Protein AF-A0A914PYW9-F1 (afdb_monomer_lite)

Foldseek 3Di:
DDQDDFDDDDDDDPPDDAQVPDDPVNLVVVLVVCVVCVVVDQFEEAEHHDPCQVVSLVSSQVSNPPFFAEYEYEYWPDPPVDPPTQGVVRVVVSSSCRRPPRDRGSYYTGDPDD

pLDDT: mean 94.05, std 9.01, range [46.88, 98.69]

Sequence (114 aa):
MKILRIVYWLNEYDPLLDSSDIKFDDWIKIAKDIEKHYEDFDGFVVLHGTDTLAYTASALSFLIENLSKPVVCSGAQIAIVEEDSDGHDNLIGALLVAGNCNVPEVTVYFDENY

InterPro domains:
  IPR006034 Asparaginase/glutaminase-like [PIRSF001220] (14-109)
  IPR006034 Asparaginase/glutaminase-like [PS51732] (1-114)
  IPR006034 Asparaginase/glutaminase-like [PTHR11707] (5-112)
  IPR027474 L-asparaginase, N-terminal [PF00710] (11-112)
  IPR027475 Asparaginase/glutaminase, active site 2 [PS00917] (43-53)
  IPR036152 Asparaginase/glutaminase-like superfamily [SSF53774] (4-112)
  IPR037152 L-asparaginase, N-terminal domain superfamily [G3DSA:3.40.50.1170] (2-114)

Organism: NCBI:txid227884

Secondary structure (DSSP, 8-state):
--PPPP-------SS---GGG--HHHHHHHHHHHHHTTTT-S-EEEE--STTHHHHHHHHHHHSTT--S-EEEE--SS-TTSTT-THHHHHHHHHHHHHH----SEEE------

Radius of gyration: 13.77 Å; chains: 1; bounding box: 33×34×32 Å

Structure (mmCIF, N/CA/C/O backbone):
data_AF-A0A914PYW9-F1
#
_entry.id   AF-A0A914PYW9-F1
#
loop_
_atom_site.group_PDB
_atom_site.id
_atom_site.type_symbol
_atom_site.label_atom_id
_atom_site.label_alt_id
_atom_site.label_comp_id
_atom_site.label_asym_id
_atom_site.label_entity_id
_atom_site.label_seq_id
_atom_site.pdbx_PDB_ins_code
_atom_site.Cartn_x
_atom_site.Cartn_y
_atom_site.Cartn_z
_atom_site.occupancy
_atom_site.B_iso_or_equiv
_atom_site.auth_seq_id
_atom_site.auth_comp_id
_atom_site.auth_asym_id
_atom_site.auth_atom_id
_atom_site.pdbx_PDB_model_num
ATOM 1 N N . MET A 1 1 ? 0.024 -19.281 16.634 1.00 55.09 1 MET A N 1
ATOM 2 C CA . MET A 1 1 ? -0.609 -18.162 15.907 1.00 55.09 1 MET A CA 1
ATOM 3 C C . MET A 1 1 ? -1.527 -18.770 14.860 1.00 55.09 1 MET A C 1
ATOM 5 O O . MET A 1 1 ? -1.067 -19.628 14.119 1.00 55.09 1 MET A O 1
ATOM 9 N N . LYS A 1 2 ? -2.829 -18.478 14.888 1.00 56.19 2 LYS A N 1
ATOM 10 C CA . LYS A 1 2 ? -3.784 -19.054 13.932 1.00 56.19 2 LYS A CA 1
ATOM 11 C C . LYS A 1 2 ? -3.808 -18.124 12.721 1.00 56.19 2 LYS A C 1
ATOM 13 O O . LYS A 1 2 ? -4.229 -16.988 12.880 1.00 56.19 2 LYS A O 1
ATOM 18 N N . ILE A 1 3 ? -3.303 -18.577 11.575 1.00 63.91 3 ILE A N 1
ATOM 19 C CA . ILE A 1 3 ? -3.388 -17.806 10.328 1.00 63.91 3 ILE A CA 1
ATOM 20 C C . ILE A 1 3 ? -4.871 -17.713 9.968 1.00 63.91 3 ILE A C 1
ATOM 22 O O . ILE A 1 3 ? -5.550 -18.742 9.863 1.00 63.91 3 ILE A O 1
ATOM 26 N N . LEU A 1 4 ? -5.388 -16.491 9.874 1.00 78.62 4 LEU A N 1
ATOM 27 C CA . LEU A 1 4 ? -6.759 -16.252 9.454 1.00 78.62 4 LEU A CA 1
ATOM 28 C C . LEU A 1 4 ? -6.839 -16.398 7.934 1.00 78.62 4 LEU A C 1
ATOM 30 O O . LEU A 1 4 ? -5.884 -16.136 7.203 1.00 78.62 4 LEU A O 1
ATOM 34 N N . ARG A 1 5 ? -7.987 -16.872 7.449 1.00 91.19 5 ARG A N 1
ATOM 35 C CA . ARG A 1 5 ? -8.242 -16.928 6.011 1.00 91.19 5 ARG A CA 1
ATOM 36 C C . ARG A 1 5 ? -8.377 -15.495 5.503 1.00 91.19 5 ARG A C 1
ATOM 38 O O . ARG A 1 5 ? -9.327 -14.822 5.884 1.00 91.19 5 ARG A O 1
ATOM 45 N N . ILE A 1 6 ? -7.473 -15.078 4.624 1.00 94.69 6 ILE A N 1
ATOM 46 C CA . ILE A 1 6 ? -7.544 -13.774 3.962 1.00 94.69 6 ILE A CA 1
ATOM 47 C C . ILE A 1 6 ? -8.449 -13.882 2.735 1.00 94.69 6 ILE A C 1
ATOM 49 O O . ILE A 1 6 ? -8.328 -14.809 1.930 1.00 94.69 6 ILE A O 1
ATOM 53 N N . VAL A 1 7 ? -9.367 -12.931 2.611 1.00 96.25 7 VAL A N 1
ATOM 54 C CA . VAL A 1 7 ? -10.154 -12.667 1.406 1.00 96.25 7 VAL A CA 1
ATOM 55 C C . VAL A 1 7 ? -9.905 -11.209 1.057 1.00 96.25 7 VAL A C 1
ATOM 57 O O . VAL A 1 7 ? -9.932 -10.362 1.944 1.00 96.25 7 VAL A O 1
ATOM 60 N N . TYR A 1 8 ? -9.626 -10.926 -0.210 1.00 97.06 8 TYR A N 1
ATOM 61 C CA . TYR A 1 8 ? -9.327 -9.578 -0.675 1.00 97.06 8 TYR A CA 1
ATOM 62 C C . TYR A 1 8 ? -10.237 -9.203 -1.842 1.00 97.06 8 TYR A C 1
ATOM 64 O O . TYR A 1 8 ? -10.758 -10.068 -2.551 1.00 97.06 8 TYR A O 1
ATOM 72 N N . TRP A 1 9 ? -10.397 -7.899 -2.040 1.00 98.12 9 TRP A N 1
ATOM 73 C CA . TRP A 1 9 ? -11.045 -7.309 -3.204 1.00 98.12 9 TRP A CA 1
ATOM 74 C C . TRP A 1 9 ? -10.041 -6.400 -3.908 1.00 98.12 9 TRP A C 1
ATOM 76 O O . TRP A 1 9 ? -9.275 -5.702 -3.248 1.00 98.12 9 TRP A O 1
ATOM 86 N N . LEU A 1 10 ? -10.037 -6.424 -5.241 1.00 97.12 10 LEU A N 1
ATOM 87 C CA . LEU A 1 10 ? -9.153 -5.594 -6.053 1.00 97.12 10 LEU A CA 1
ATOM 88 C C . LEU A 1 10 ? -9.902 -4.340 -6.515 1.00 97.12 10 LEU A C 1
ATOM 90 O O . LEU A 1 10 ? -10.912 -4.445 -7.209 1.00 97.12 10 LEU A O 1
ATOM 94 N N . ASN A 1 11 ? -9.390 -3.169 -6.137 1.00 97.50 11 ASN A N 1
ATOM 95 C CA . ASN A 1 11 ? -9.808 -1.880 -6.678 1.00 97.50 11 ASN A CA 1
ATOM 96 C C . ASN A 1 11 ? -8.712 -1.375 -7.621 1.00 97.50 11 ASN A C 1
ATOM 98 O O . ASN A 1 11 ? -7.671 -0.911 -7.162 1.00 97.50 11 ASN A O 1
ATOM 102 N N . GLU A 1 12 ? -8.929 -1.508 -8.927 1.00 97.69 12 GLU A N 1
ATOM 103 C CA . GLU A 1 12 ? -7.968 -1.093 -9.950 1.00 97.69 12 GLU A CA 1
ATOM 104 C C . GLU A 1 12 ? -8.256 0.338 -10.419 1.00 97.69 12 GLU A C 1
ATOM 106 O O . GLU A 1 12 ? -9.405 0.708 -10.670 1.00 97.69 12 GLU A O 1
ATOM 111 N N . TYR A 1 13 ? -7.211 1.161 -10.520 1.00 96.75 13 TYR A N 1
ATOM 112 C CA . TYR A 1 13 ? -7.324 2.524 -11.031 1.00 96.75 13 TYR A CA 1
ATOM 113 C C . TYR A 1 13 ? -7.253 2.560 -12.554 1.00 96.75 13 TYR A C 1
ATOM 115 O O . TYR A 1 13 ? -6.440 1.876 -13.162 1.00 96.75 13 TYR A O 1
ATOM 123 N N . ASP A 1 14 ? -8.064 3.433 -13.147 1.00 94.81 14 ASP A N 1
ATOM 124 C CA . ASP A 1 14 ? -8.014 3.757 -14.568 1.00 94.81 14 ASP A CA 1
ATOM 125 C C . ASP A 1 14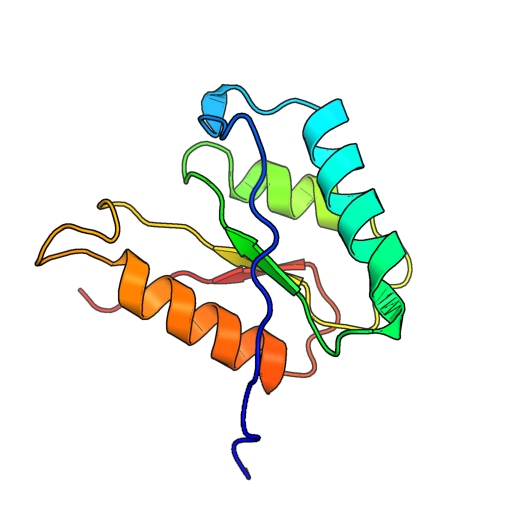 ? -7.827 5.281 -14.742 1.00 94.81 14 ASP A C 1
ATOM 127 O O . ASP A 1 14 ? -8.659 6.053 -14.242 1.00 94.81 14 ASP A O 1
ATOM 131 N N . PRO A 1 15 ? -6.736 5.744 -15.383 1.00 95.31 15 PRO A N 1
ATOM 132 C CA . PRO A 1 15 ? -5.600 4.944 -15.849 1.00 95.31 15 PRO A CA 1
ATOM 133 C C . PRO A 1 15 ? -4.696 4.473 -14.696 1.00 95.31 15 PRO A C 1
ATOM 135 O O . PRO A 1 15 ? -4.652 5.093 -13.628 1.00 95.31 15 PRO A O 1
ATOM 138 N N . LEU A 1 16 ? -3.924 3.411 -14.945 1.00 96.31 16 LEU A N 1
ATOM 139 C CA . LEU A 1 16 ? -2.747 3.081 -14.138 1.00 96.31 16 LEU A CA 1
ATOM 140 C C . LEU A 1 16 ? -1.641 4.118 -14.381 1.00 96.31 16 LEU A C 1
ATOM 142 O O . LEU A 1 16 ? -1.523 4.666 -15.479 1.00 96.31 16 LEU A O 1
ATOM 146 N N . LEU A 1 17 ? -0.834 4.377 -13.353 1.00 96.06 17 LEU A N 1
ATOM 147 C CA . LEU A 1 17 ? 0.221 5.388 -13.378 1.00 96.06 17 LEU A CA 1
ATOM 148 C C . LEU A 1 17 ? 1.591 4.755 -13.163 1.00 96.06 17 LEU A C 1
ATOM 150 O O . LEU A 1 17 ? 1.748 3.858 -12.334 1.00 96.06 17 LEU A O 1
ATOM 154 N N . ASP A 1 18 ? 2.586 5.284 -13.870 1.00 96.25 18 ASP A N 1
ATOM 155 C CA . ASP A 1 18 ? 3.977 5.102 -13.484 1.00 96.25 18 ASP A CA 1
ATOM 156 C C . ASP A 1 18 ? 4.230 5.862 -12.175 1.00 96.25 18 ASP A C 1
ATOM 158 O O . ASP A 1 18 ? 3.753 6.985 -11.991 1.00 96.25 18 ASP A O 1
ATOM 162 N N . SER A 1 19 ? 4.974 5.263 -11.245 1.00 94.88 19 SER A N 1
ATOM 163 C CA . SER A 1 19 ? 5.208 5.896 -9.946 1.00 94.88 19 SER A CA 1
ATOM 164 C C . SER A 1 19 ? 5.953 7.230 -10.045 1.00 94.88 19 SER A C 1
ATOM 166 O O . SER A 1 19 ? 5.750 8.105 -9.204 1.00 94.88 19 SER A O 1
ATOM 168 N N . SER A 1 20 ? 6.770 7.431 -11.079 1.00 95.00 20 SER A N 1
ATOM 169 C CA . SER A 1 20 ? 7.457 8.702 -11.324 1.00 95.00 20 SER A CA 1
ATOM 170 C C . SER A 1 20 ? 6.502 9.852 -11.680 1.00 95.00 20 SER A C 1
ATOM 172 O O . SER A 1 20 ? 6.850 11.015 -11.466 1.00 95.00 20 SER A O 1
ATOM 174 N N . ASP A 1 21 ? 5.283 9.542 -12.134 1.00 96.75 21 ASP A N 1
ATOM 175 C CA . ASP A 1 21 ? 4.254 10.517 -12.512 1.00 96.75 21 ASP A CA 1
ATOM 176 C C . ASP A 1 21 ? 3.255 10.838 -11.389 1.00 96.75 21 ASP A C 1
ATOM 178 O O . ASP A 1 21 ? 2.394 11.707 -11.565 1.00 96.75 21 ASP A O 1
ATOM 182 N N . ILE A 1 22 ? 3.365 10.171 -10.235 1.00 96.69 22 ILE A N 1
ATOM 183 C CA . ILE A 1 22 ? 2.458 10.352 -9.096 1.00 96.69 22 ILE A CA 1
ATOM 184 C C . ILE A 1 22 ? 2.623 11.734 -8.464 1.00 96.69 22 ILE A C 1
ATOM 186 O O . ILE A 1 22 ? 3.729 12.223 -8.218 1.00 96.69 22 ILE A O 1
ATOM 190 N N . LYS A 1 23 ? 1.486 12.365 -8.163 1.00 96.12 23 LYS A N 1
ATOM 191 C CA . LYS A 1 23 ? 1.394 13.710 -7.593 1.00 96.12 23 LYS A CA 1
ATOM 192 C C . LYS A 1 23 ? 0.583 13.703 -6.305 1.00 96.12 23 LYS A C 1
ATOM 194 O O . LYS A 1 23 ? -0.032 12.720 -5.906 1.00 96.12 23 LYS A O 1
ATOM 199 N N . PHE A 1 24 ? 0.541 14.869 -5.671 1.00 96.94 24 PHE A N 1
ATOM 200 C CA . PHE A 1 24 ? -0.204 15.087 -4.436 1.00 96.94 24 PHE A CA 1
ATOM 201 C C . PHE A 1 24 ? -1.688 14.682 -4.530 1.00 96.94 24 PHE A C 1
ATOM 203 O O . PHE A 1 24 ? -2.214 14.065 -3.606 1.00 96.94 24 PHE A O 1
ATOM 210 N N . ASP A 1 25 ? -2.349 14.976 -5.654 1.00 97.81 25 ASP A N 1
ATOM 211 C CA . ASP A 1 25 ? -3.760 14.619 -5.858 1.00 97.81 25 ASP A CA 1
ATOM 212 C C . ASP A 1 25 ? -3.980 13.097 -5.921 1.00 97.81 25 ASP A C 1
ATOM 214 O O . ASP A 1 25 ? -5.022 12.607 -5.479 1.00 97.81 25 ASP A O 1
ATOM 218 N N . ASP A 1 26 ? -2.990 12.338 -6.396 1.00 98.00 26 ASP A N 1
ATOM 219 C CA . ASP A 1 26 ? -3.046 10.875 -6.436 1.00 98.00 26 ASP A CA 1
ATOM 220 C C . ASP A 1 26 ? -2.925 10.283 -5.026 1.00 98.00 26 ASP A C 1
ATOM 222 O O . ASP A 1 26 ? -3.662 9.363 -4.673 1.00 98.00 26 ASP A O 1
ATOM 226 N N . TRP A 1 27 ? -2.079 10.861 -4.165 1.00 98.31 27 TRP A N 1
ATOM 227 C CA . TRP A 1 27 ? -2.022 10.476 -2.749 1.00 98.31 27 TRP A CA 1
ATOM 228 C C . TRP A 1 27 ? -3.341 10.754 -2.028 1.00 98.31 27 TRP A C 1
ATOM 230 O O . TRP A 1 27 ? -3.813 9.914 -1.261 1.00 98.31 27 TRP A O 1
ATOM 240 N N . ILE A 1 28 ? -3.975 11.901 -2.304 1.00 98.25 28 ILE A N 1
ATOM 241 C CA . ILE A 1 28 ? -5.305 12.214 -1.765 1.00 98.25 28 ILE A CA 1
ATOM 242 C C . ILE A 1 28 ? -6.333 11.189 -2.243 1.00 98.25 28 ILE A C 1
ATOM 244 O O . ILE A 1 28 ? -7.182 10.770 -1.456 1.00 98.25 28 ILE A O 1
ATOM 248 N N . LYS A 1 29 ? -6.283 10.791 -3.519 1.00 98.25 29 LYS A N 1
ATOM 249 C CA . LYS A 1 29 ? -7.184 9.776 -4.073 1.00 98.25 29 LYS A CA 1
ATOM 250 C C . LYS A 1 29 ? -7.044 8.451 -3.319 1.00 98.25 29 LYS A C 1
ATOM 252 O O . LYS A 1 29 ? -8.057 7.929 -2.861 1.00 98.25 29 LYS A O 1
ATOM 257 N N . ILE A 1 30 ? -5.814 7.973 -3.115 1.00 98.38 30 ILE A N 1
ATOM 258 C CA . ILE A 1 30 ? -5.539 6.742 -2.354 1.00 98.38 30 ILE A CA 1
ATOM 259 C C . ILE A 1 30 ? -6.078 6.856 -0.923 1.00 98.38 30 ILE A C 1
ATOM 261 O O . ILE A 1 30 ? -6.818 5.983 -0.473 1.00 98.38 30 ILE A O 1
ATOM 265 N N . ALA A 1 31 ? -5.765 7.949 -0.219 1.00 98.38 31 ALA A N 1
ATOM 266 C CA . ALA A 1 31 ? -6.217 8.161 1.155 1.00 98.38 31 ALA A CA 1
ATOM 267 C C . ALA A 1 31 ? -7.753 8.183 1.269 1.00 98.38 31 ALA A C 1
ATOM 269 O O . ALA A 1 31 ? -8.313 7.541 2.154 1.00 98.38 31 ALA A O 1
ATOM 270 N N . LYS A 1 32 ? -8.444 8.860 0.342 1.00 98.19 32 LYS A N 1
ATOM 271 C CA . LYS A 1 32 ? -9.914 8.910 0.302 1.00 98.19 32 LYS A CA 1
ATOM 272 C C . LYS A 1 32 ? -10.549 7.564 -0.019 1.00 98.19 32 LYS A C 1
ATOM 274 O O . LYS A 1 32 ? -11.611 7.260 0.515 1.00 98.19 32 LYS A O 1
ATOM 279 N N . ASP A 1 33 ? -9.939 6.766 -0.889 1.00 98.12 33 ASP A N 1
ATOM 280 C CA . ASP A 1 33 ? -10.448 5.427 -1.187 1.00 98.12 33 ASP A CA 1
ATOM 281 C C . ASP A 1 33 ? -10.299 4.490 0.014 1.00 98.12 33 ASP A C 1
ATOM 283 O O . ASP A 1 33 ? -11.211 3.706 0.281 1.00 98.12 33 ASP A O 1
ATOM 287 N N . ILE A 1 34 ? -9.201 4.602 0.768 1.00 98.19 34 ILE A N 1
ATOM 288 C CA . ILE A 1 34 ? -9.022 3.886 2.038 1.00 98.19 34 ILE A CA 1
ATOM 289 C C . ILE A 1 34 ? -10.066 4.351 3.060 1.00 98.19 34 ILE A C 1
ATOM 291 O O . ILE A 1 34 ? -10.762 3.516 3.629 1.00 98.19 34 ILE A O 1
ATOM 295 N N . GLU A 1 35 ? -10.232 5.663 3.252 1.00 97.56 35 GLU A N 1
ATOM 296 C CA . GLU A 1 35 ? -11.230 6.243 4.167 1.00 97.56 35 GLU A CA 1
ATOM 297 C C . GLU A 1 35 ? -12.651 5.769 3.828 1.00 97.56 35 GLU A C 1
ATOM 299 O O . GLU A 1 35 ? -13.403 5.332 4.700 1.00 97.56 35 GLU A O 1
ATOM 304 N N . LYS A 1 36 ? -13.013 5.798 2.543 1.00 97.94 36 LYS A N 1
ATOM 305 C CA . LYS A 1 36 ? -14.338 5.401 2.059 1.00 97.94 36 LYS A CA 1
ATOM 306 C C . LYS A 1 36 ? -14.688 3.955 2.404 1.00 97.94 36 LYS A C 1
ATOM 308 O O . LYS A 1 36 ? -15.852 3.677 2.675 1.00 97.94 36 LYS A O 1
ATOM 313 N N . HIS A 1 37 ? -13.711 3.054 2.359 1.00 97.62 37 HIS A N 1
ATOM 314 C CA . HIS A 1 37 ? -13.906 1.627 2.626 1.00 97.62 37 HIS A CA 1
ATOM 315 C C . HIS A 1 37 ? -13.385 1.222 4.008 1.00 97.62 37 HIS A C 1
ATOM 317 O O . HIS A 1 37 ? -13.252 0.034 4.296 1.00 97.62 37 HIS A O 1
ATOM 323 N N . TYR A 1 38 ? -13.079 2.196 4.870 1.00 96.88 38 TYR A N 1
ATOM 324 C CA . TYR A 1 38 ? -12.362 1.937 6.108 1.00 96.88 38 TYR A CA 1
ATOM 325 C C . TYR A 1 38 ? -13.106 0.960 7.011 1.00 96.88 38 TYR A C 1
ATOM 327 O O . TYR A 1 38 ? -12.475 0.096 7.598 1.00 96.88 38 TYR A O 1
ATOM 335 N N . GLU A 1 39 ? -14.436 1.030 7.078 1.00 97.38 39 GLU A N 1
ATOM 336 C CA . GLU A 1 39 ? -15.263 0.132 7.898 1.00 97.38 39 GLU A CA 1
ATOM 337 C C . GLU A 1 39 ? -15.494 -1.253 7.272 1.00 97.38 39 GLU A C 1
ATOM 339 O O . GLU A 1 39 ? -15.762 -2.209 7.998 1.00 97.38 39 GLU A O 1
ATOM 344 N N . ASP A 1 40 ? -15.350 -1.383 5.952 1.00 97.56 40 ASP A N 1
ATOM 345 C CA . ASP A 1 40 ? -15.665 -2.616 5.218 1.00 97.56 40 ASP A CA 1
ATOM 346 C C . ASP A 1 40 ? -14.507 -3.632 5.216 1.00 97.56 40 ASP A C 1
ATOM 348 O O . ASP A 1 40 ? -14.721 -4.814 4.939 1.00 97.56 40 ASP A O 1
ATOM 352 N N . PHE A 1 41 ? -13.282 -3.187 5.521 1.00 97.06 41 PHE A N 1
ATOM 353 C CA . PHE A 1 41 ? -12.061 -3.997 5.444 1.00 97.06 41 PHE A CA 1
ATOM 354 C C . PHE A 1 41 ? -11.258 -3.964 6.744 1.00 97.06 41 PHE A C 1
ATOM 356 O O . PHE A 1 41 ? -11.271 -2.977 7.476 1.00 97.06 41 PHE A O 1
ATOM 363 N N . ASP A 1 42 ? -10.516 -5.036 7.019 1.00 96.31 42 ASP A N 1
ATOM 364 C CA . ASP A 1 42 ? -9.649 -5.147 8.202 1.00 96.31 42 ASP A CA 1
ATOM 365 C C . ASP A 1 42 ? -8.247 -4.546 7.990 1.00 96.31 42 ASP A C 1
ATOM 367 O O . ASP A 1 42 ? -7.537 -4.282 8.958 1.00 96.31 42 ASP A O 1
ATOM 371 N N . GLY A 1 43 ? -7.853 -4.303 6.738 1.00 97.06 43 GLY A N 1
ATOM 372 C CA . GLY A 1 43 ? -6.547 -3.782 6.348 1.00 97.06 43 GLY A CA 1
ATOM 373 C C . GLY A 1 43 ? -6.475 -3.514 4.845 1.00 97.06 43 GLY A C 1
ATOM 374 O O . GLY A 1 43 ? -7.345 -3.947 4.086 1.00 97.06 43 GLY A O 1
ATOM 375 N N . PHE A 1 44 ? -5.436 -2.804 4.415 1.00 98.50 44 PHE A N 1
ATOM 376 C CA . PHE A 1 44 ? -5.283 -2.321 3.044 1.00 98.50 44 PHE A CA 1
ATOM 377 C C . PHE A 1 44 ? -3.911 -2.682 2.483 1.00 98.50 44 PHE A C 1
ATOM 379 O O . PHE A 1 44 ? -2.905 -2.607 3.186 1.00 98.50 44 PHE A O 1
A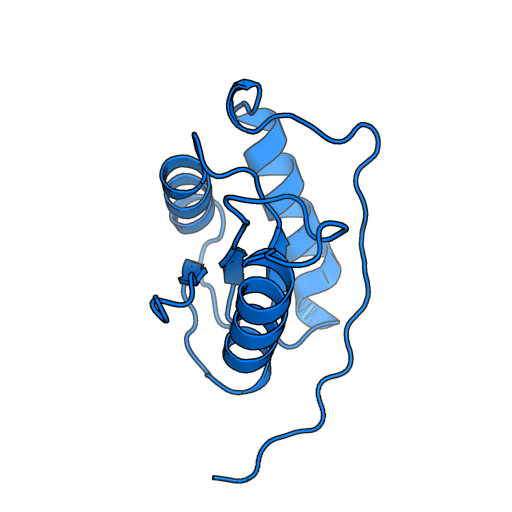TOM 386 N N . VAL A 1 45 ? -3.872 -3.024 1.195 1.00 98.62 45 VAL A N 1
ATOM 387 C CA . VAL A 1 45 ? -2.634 -3.157 0.422 1.00 98.62 45 VAL A CA 1
ATOM 388 C C . VAL A 1 45 ? -2.679 -2.161 -0.731 1.00 98.62 45 VAL A C 1
ATOM 390 O O . VAL A 1 45 ? -3.658 -2.124 -1.474 1.00 98.62 45 VAL A O 1
ATOM 393 N N . VAL A 1 46 ? -1.626 -1.359 -0.877 1.00 98.50 46 VAL A N 1
ATOM 394 C CA . VAL A 1 46 ? -1.464 -0.390 -1.968 1.00 98.50 46 VAL A CA 1
ATOM 395 C C . VAL A 1 46 ? -0.346 -0.881 -2.881 1.00 98.50 46 VAL A C 1
ATOM 397 O O . VAL A 1 46 ? 0.827 -0.843 -2.508 1.00 98.50 46 VAL A O 1
ATOM 400 N N . LEU A 1 47 ? -0.713 -1.354 -4.073 1.00 98.06 47 LEU A N 1
ATOM 401 C CA . LEU A 1 47 ? 0.252 -1.713 -5.112 1.00 98.06 47 LEU A CA 1
ATOM 402 C C . LEU A 1 47 ? 0.724 -0.462 -5.840 1.00 98.06 47 LEU A C 1
ATOM 404 O O . LEU A 1 47 ? -0.083 0.374 -6.247 1.00 98.06 47 LEU A O 1
ATOM 408 N N . HIS A 1 48 ? 2.037 -0.325 -5.977 1.00 98.12 48 HIS A N 1
ATOM 409 C CA . HIS A 1 48 ? 2.656 0.911 -6.421 1.00 98.12 48 HIS A CA 1
ATOM 410 C C . HIS A 1 48 ? 4.030 0.641 -7.054 1.00 98.12 48 HIS A C 1
ATOM 412 O O . HIS A 1 48 ? 4.743 -0.276 -6.646 1.00 98.12 48 HIS A O 1
ATOM 418 N N . GLY A 1 49 ? 4.421 1.448 -8.046 1.00 96.12 49 GLY A N 1
ATOM 419 C CA . GLY A 1 49 ? 5.758 1.372 -8.650 1.00 96.12 49 GLY A CA 1
ATOM 420 C C . GLY A 1 49 ? 6.871 1.770 -7.671 1.00 96.12 49 GLY A C 1
ATOM 421 O O . GLY A 1 49 ? 6.639 2.477 -6.691 1.00 96.12 49 GLY A O 1
ATOM 422 N N . THR A 1 50 ? 8.095 1.309 -7.896 1.00 95.56 50 THR A N 1
ATOM 423 C CA . THR A 1 50 ? 9.165 1.393 -6.889 1.00 95.56 50 THR A CA 1
ATOM 424 C C . THR A 1 50 ? 9.808 2.772 -6.763 1.00 95.56 50 THR A C 1
ATOM 426 O O . THR A 1 50 ? 10.260 3.118 -5.672 1.00 95.56 50 THR A O 1
ATOM 429 N N . ASP A 1 51 ? 9.812 3.582 -7.825 1.00 95.69 51 ASP A N 1
ATOM 430 C CA . ASP A 1 51 ? 10.603 4.823 -7.895 1.00 95.69 51 ASP A CA 1
ATOM 431 C C . ASP A 1 51 ? 10.209 5.843 -6.825 1.00 95.69 51 ASP A C 1
ATOM 433 O O . ASP A 1 51 ? 11.063 6.519 -6.247 1.00 95.69 51 ASP A O 1
ATOM 437 N N . THR A 1 52 ? 8.910 5.944 -6.533 1.00 97.00 52 THR A N 1
ATOM 438 C CA . THR A 1 52 ? 8.377 6.888 -5.539 1.00 97.00 52 THR A CA 1
ATOM 439 C C . THR A 1 52 ? 7.615 6.209 -4.403 1.00 97.00 52 THR A C 1
ATOM 441 O O . THR A 1 52 ? 6.986 6.886 -3.591 1.00 97.00 52 THR A O 1
ATOM 444 N N . LEU A 1 53 ? 7.719 4.882 -4.272 1.00 97.50 53 LEU A N 1
ATOM 445 C CA . LEU A 1 53 ? 7.011 4.099 -3.254 1.00 97.50 53 LEU A CA 1
ATOM 446 C C . LEU A 1 53 ? 7.193 4.656 -1.835 1.00 97.50 53 LEU A C 1
ATOM 448 O O . LEU A 1 53 ? 6.218 4.863 -1.115 1.00 97.50 53 LEU A O 1
ATOM 452 N N . ALA A 1 54 ? 8.441 4.924 -1.438 1.00 97.00 54 ALA A N 1
ATOM 453 C CA . ALA A 1 54 ? 8.756 5.436 -0.106 1.00 97.00 54 ALA A CA 1
ATOM 454 C C . ALA A 1 54 ? 8.166 6.836 0.137 1.00 97.00 54 ALA A C 1
ATOM 456 O O . ALA A 1 54 ? 7.720 7.139 1.247 1.00 97.00 54 ALA A O 1
ATOM 457 N N . TYR A 1 55 ? 8.121 7.677 -0.901 1.00 97.50 55 TYR A N 1
ATOM 458 C CA . TYR A 1 55 ? 7.496 8.996 -0.833 1.00 97.50 55 TYR A CA 1
ATOM 459 C C . TYR A 1 55 ? 5.982 8.878 -0.669 1.00 97.50 55 TYR A C 1
ATOM 461 O O . TYR A 1 55 ? 5.425 9.538 0.204 1.00 97.50 55 TYR A O 1
ATOM 469 N N . THR A 1 56 ? 5.330 7.997 -1.430 1.00 98.31 56 THR A N 1
ATOM 470 C CA . THR A 1 56 ? 3.889 7.744 -1.300 1.00 98.31 56 THR A CA 1
ATOM 471 C C . THR A 1 56 ? 3.539 7.166 0.068 1.00 98.31 56 THR A C 1
ATOM 473 O O . THR A 1 56 ? 2.638 7.681 0.723 1.00 98.31 56 THR A O 1
ATOM 476 N N . ALA A 1 57 ? 4.275 6.164 0.558 1.00 98.44 57 ALA A N 1
ATOM 477 C CA . ALA A 1 57 ? 4.067 5.617 1.901 1.00 98.44 57 ALA A CA 1
ATOM 478 C C . ALA A 1 57 ? 4.222 6.698 2.987 1.00 98.44 57 ALA A C 1
ATOM 480 O O . ALA A 1 57 ? 3.397 6.797 3.894 1.00 98.44 57 ALA A O 1
ATOM 481 N N . SER A 1 58 ? 5.230 7.566 2.850 1.00 98.25 58 SER A N 1
ATOM 482 C CA . SER A 1 58 ? 5.425 8.697 3.763 1.00 98.25 58 SER A CA 1
ATOM 483 C C . SER A 1 58 ? 4.293 9.721 3.664 1.00 98.25 58 SER A C 1
ATOM 485 O O . SER A 1 58 ? 3.842 10.224 4.681 1.00 98.25 58 SER A O 1
ATOM 487 N N . ALA A 1 59 ? 3.799 10.040 2.468 1.00 98.12 59 ALA A N 1
ATOM 488 C CA . ALA A 1 59 ? 2.678 10.963 2.310 1.00 98.12 59 ALA A CA 1
ATOM 489 C C . ALA A 1 59 ? 1.399 10.405 2.953 1.00 98.12 59 ALA A C 1
ATOM 491 O O . ALA A 1 59 ? 0.715 11.116 3.688 1.00 98.12 59 ALA A O 1
ATOM 492 N N . LEU A 1 60 ? 1.102 9.123 2.729 1.00 98.50 60 LEU A N 1
ATOM 493 C CA . LEU A 1 60 ? -0.066 8.456 3.302 1.00 98.50 60 LEU A CA 1
ATOM 494 C C . LEU A 1 60 ? -0.012 8.395 4.832 1.00 98.50 60 LEU A C 1
ATOM 496 O O . LEU A 1 60 ? -1.056 8.549 5.462 1.00 98.50 60 LEU A O 1
ATOM 500 N N . SER A 1 61 ? 1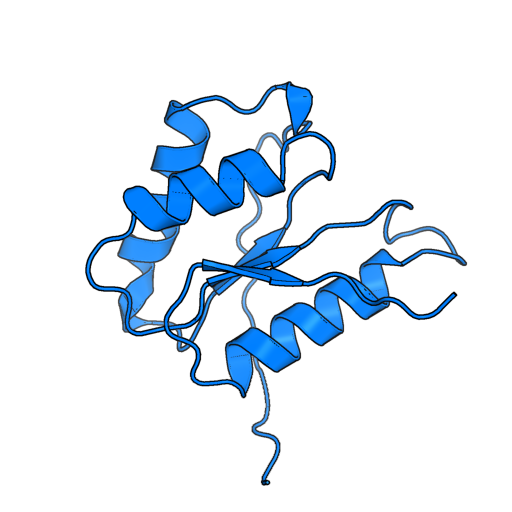.172 8.238 5.438 1.00 97.94 61 SER A N 1
ATOM 501 C CA . SER A 1 61 ? 1.304 8.215 6.903 1.00 97.94 61 SER A CA 1
ATOM 502 C C . SER A 1 61 ? 0.923 9.543 7.567 1.00 97.94 61 SER A C 1
ATOM 504 O O . SER A 1 61 ? 0.493 9.544 8.718 1.00 97.94 61 SER A O 1
ATOM 506 N N . PHE A 1 62 ? 1.028 10.662 6.841 1.00 97.19 62 PHE A N 1
ATOM 507 C CA . PHE A 1 62 ? 0.540 11.969 7.291 1.00 97.19 62 PHE A CA 1
ATOM 508 C C . PHE A 1 62 ? -0.909 12.248 6.881 1.00 97.19 62 PHE A C 1
ATOM 510 O O . PHE A 1 62 ? -1.614 12.942 7.607 1.00 97.19 62 PHE A O 1
ATOM 517 N N . LEU A 1 63 ? -1.353 11.760 5.719 1.00 97.50 63 LEU A N 1
ATOM 518 C CA . LEU A 1 63 ? -2.706 12.012 5.210 1.00 97.50 63 LEU A CA 1
ATOM 519 C C . LEU A 1 63 ? -3.783 11.207 5.949 1.00 97.50 63 LEU A C 1
ATOM 521 O O . LEU A 1 63 ? -4.917 11.672 6.049 1.00 97.50 63 LEU A O 1
ATOM 525 N N . ILE A 1 64 ? -3.451 10.009 6.437 1.00 95.62 64 ILE A N 1
ATOM 526 C CA . ILE A 1 64 ? -4.395 9.114 7.111 1.00 95.62 64 ILE A CA 1
ATOM 527 C C . ILE A 1 64 ? -4.181 9.210 8.622 1.00 95.62 64 ILE A C 1
ATOM 529 O O . ILE A 1 64 ? -3.364 8.504 9.214 1.00 95.62 64 ILE A O 1
ATOM 533 N N . GLU A 1 65 ? -4.919 10.112 9.258 1.00 92.31 65 GLU A N 1
ATOM 534 C CA . GLU A 1 65 ? -4.836 10.318 10.702 1.00 92.31 65 GLU A CA 1
ATOM 535 C C . GLU A 1 65 ? -5.553 9.211 11.493 1.00 92.31 65 GLU A C 1
ATOM 537 O O . GLU A 1 65 ? -6.562 8.660 11.058 1.00 92.31 65 GLU A O 1
ATOM 542 N N . ASN A 1 66 ? -5.074 8.942 12.715 1.00 91.81 66 ASN A N 1
ATOM 543 C CA . ASN A 1 66 ? -5.691 8.008 13.672 1.00 91.81 66 ASN A CA 1
ATOM 544 C C . ASN A 1 66 ? -5.876 6.579 13.135 1.00 91.81 66 ASN A C 1
ATOM 546 O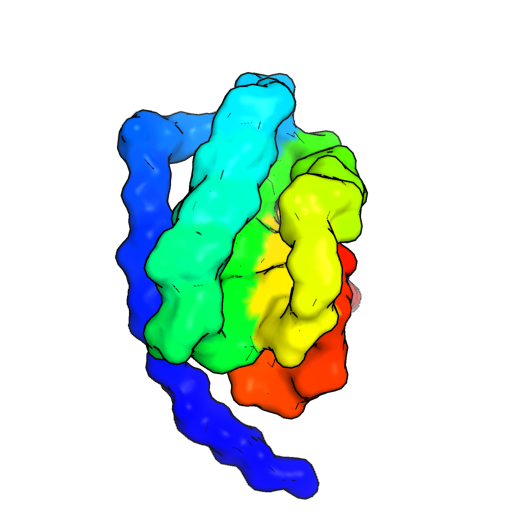 O . ASN A 1 66 ? -6.869 5.911 13.438 1.00 91.81 66 ASN A O 1
ATOM 550 N N . LEU A 1 67 ? -4.903 6.114 12.353 1.00 93.19 67 LEU A N 1
ATOM 551 C CA . LEU A 1 67 ? -4.918 4.781 11.779 1.00 93.19 67 LEU A CA 1
ATOM 552 C C . LEU A 1 67 ? -5.022 3.706 12.877 1.00 93.19 67 LEU A C 1
ATOM 554 O O . LEU A 1 67 ? -4.358 3.752 13.910 1.00 93.19 67 LEU A O 1
ATOM 558 N N . SER A 1 68 ? -5.907 2.744 12.646 1.00 95.44 68 SER A N 1
ATOM 559 C CA . SER A 1 68 ? -6.218 1.609 13.527 1.00 95.44 68 SER A CA 1
ATOM 560 C C . SER A 1 68 ? -6.169 0.265 12.794 1.00 95.44 68 SER A C 1
ATOM 562 O O . SER A 1 68 ? -6.357 -0.778 13.418 1.00 95.44 68 SER A O 1
ATOM 564 N N . LYS A 1 69 ? -5.909 0.298 11.481 1.00 96.81 69 LYS A N 1
ATOM 565 C CA . LYS A 1 69 ? -5.853 -0.839 10.560 1.00 96.81 69 LYS A CA 1
ATOM 566 C C . LYS A 1 69 ? -4.573 -0.743 9.723 1.00 96.81 69 LYS A C 1
ATOM 568 O O . LYS A 1 69 ? -4.179 0.369 9.384 1.00 96.81 69 LYS A O 1
ATOM 573 N N . PRO A 1 70 ? -3.909 -1.855 9.385 1.00 97.88 70 PRO A N 1
ATOM 574 C CA . PRO A 1 70 ? -2.684 -1.813 8.594 1.00 97.88 70 PRO A CA 1
ATOM 575 C C . PRO A 1 70 ? -2.932 -1.283 7.179 1.00 97.88 70 PRO A C 1
ATOM 577 O O . PRO A 1 70 ? -3.899 -1.672 6.521 1.00 97.88 70 PRO A O 1
ATOM 580 N N . VAL A 1 71 ? -2.015 -0.445 6.693 1.00 98.56 71 VAL A N 1
ATOM 581 C CA . VAL A 1 71 ? -1.919 -0.037 5.284 1.00 98.56 71 VAL A CA 1
ATOM 582 C C . VAL A 1 71 ? -0.528 -0.430 4.794 1.00 98.56 71 VAL A C 1
ATOM 584 O O . VAL A 1 71 ? 0.474 0.127 5.234 1.00 98.56 71 VAL A O 1
ATOM 587 N N . VAL A 1 72 ? -0.444 -1.423 3.914 1.00 98.62 72 V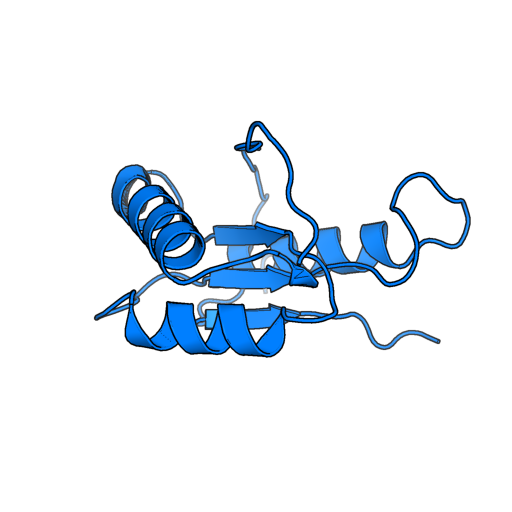AL A N 1
ATOM 588 C CA . VAL A 1 72 ? 0.828 -1.979 3.437 1.00 98.62 72 VAL A CA 1
ATOM 589 C C . VAL A 1 72 ? 1.050 -1.579 1.984 1.00 98.62 72 VAL A C 1
ATOM 591 O O . VAL A 1 72 ? 0.336 -2.022 1.089 1.00 98.62 72 VAL A O 1
ATOM 594 N N . CYS A 1 73 ? 2.050 -0.748 1.731 1.00 98.69 73 CYS A N 1
ATOM 595 C CA . CYS A 1 73 ? 2.491 -0.409 0.386 1.00 98.69 73 CYS A CA 1
ATOM 596 C C . CYS A 1 73 ? 3.482 -1.468 -0.119 1.00 98.69 73 CYS A C 1
ATOM 598 O O . CYS A 1 73 ? 4.386 -1.881 0.611 1.00 98.69 73 CYS A O 1
ATOM 600 N N . SER A 1 74 ? 3.339 -1.902 -1.367 1.00 98.19 74 SER A N 1
ATOM 601 C CA . SER A 1 74 ? 4.244 -2.877 -1.983 1.00 98.19 74 SER A CA 1
ATOM 602 C C . SER A 1 74 ? 4.330 -2.677 -3.498 1.00 98.19 74 SER A C 1
ATOM 604 O O . SER A 1 74 ? 3.549 -1.924 -4.082 1.00 98.19 74 SER A O 1
ATOM 606 N N . GLY A 1 75 ? 5.293 -3.334 -4.132 1.00 96.56 75 GLY A N 1
ATOM 607 C CA . GLY A 1 75 ? 5.554 -3.249 -5.564 1.00 96.56 75 GLY A CA 1
ATOM 608 C C . GLY A 1 75 ? 6.386 -4.434 -6.043 1.00 96.56 75 GLY A C 1
ATOM 609 O O . GLY A 1 75 ? 6.471 -5.453 -5.362 1.00 96.56 75 GLY A O 1
ATOM 610 N N . ALA A 1 76 ? 7.003 -4.299 -7.211 1.00 96.50 76 ALA A N 1
ATOM 611 C CA . ALA A 1 76 ? 7.887 -5.311 -7.779 1.00 96.50 76 ALA A CA 1
ATOM 612 C C . ALA A 1 76 ? 8.979 -4.646 -8.620 1.00 96.50 76 ALA A C 1
ATOM 614 O O . ALA A 1 76 ? 8.731 -3.604 -9.231 1.00 96.50 76 ALA A O 1
ATOM 615 N N . GLN A 1 77 ? 10.165 -5.249 -8.664 1.00 94.25 77 GLN A N 1
ATOM 616 C CA . GLN A 1 77 ? 11.227 -4.871 -9.603 1.00 94.25 77 GLN A CA 1
ATOM 617 C C . GLN A 1 77 ? 10.970 -5.460 -10.995 1.00 94.25 77 GLN A C 1
ATOM 619 O O . GLN A 1 77 ? 11.299 -4.840 -12.007 1.00 94.25 77 GLN A O 1
ATOM 624 N N . ILE A 1 78 ? 10.364 -6.647 -11.052 1.00 94.44 78 ILE A N 1
ATOM 625 C CA . ILE A 1 78 ? 10.031 -7.360 -12.285 1.00 94.44 78 ILE A CA 1
ATOM 626 C C . ILE A 1 78 ? 8.509 -7.504 -12.370 1.00 94.44 78 ILE A C 1
ATOM 628 O O . ILE A 1 78 ? 7.852 -7.863 -11.395 1.00 94.44 78 ILE A O 1
ATOM 632 N N . ALA A 1 79 ? 7.925 -7.243 -13.542 1.00 92.94 79 ALA A N 1
ATOM 633 C CA . ALA A 1 79 ? 6.479 -7.335 -13.738 1.00 92.94 79 ALA A CA 1
ATOM 634 C C . ALA A 1 79 ? 5.934 -8.721 -13.349 1.00 92.94 79 ALA A C 1
ATOM 636 O O . ALA A 1 79 ? 6.498 -9.734 -13.745 1.00 92.94 79 ALA A O 1
ATOM 637 N N . ILE A 1 80 ? 4.799 -8.762 -12.640 1.00 93.00 80 ILE A N 1
ATOM 638 C CA . ILE A 1 80 ? 4.222 -9.993 -12.052 1.00 93.00 80 ILE A CA 1
ATOM 639 C C . ILE A 1 80 ? 3.899 -11.106 -13.062 1.00 93.00 80 ILE A C 1
ATOM 641 O O . ILE A 1 80 ? 3.644 -12.237 -12.681 1.00 93.00 80 ILE A O 1
ATOM 645 N N . VAL A 1 81 ? 3.868 -10.793 -14.355 1.00 93.19 81 VAL A N 1
ATOM 646 C CA . VAL A 1 81 ? 3.602 -11.769 -15.422 1.00 93.19 81 VAL A CA 1
ATOM 647 C C . VAL A 1 81 ? 4.846 -12.549 -15.855 1.00 93.19 81 VAL A C 1
ATOM 649 O O . VAL A 1 81 ? 4.711 -13.545 -16.563 1.00 93.19 81 VAL A O 1
ATOM 652 N N . GLU A 1 82 ? 6.034 -12.089 -15.467 1.00 94.00 82 GLU A N 1
ATOM 653 C CA . GLU A 1 82 ? 7.309 -12.720 -15.804 1.00 94.00 82 GLU A CA 1
ATOM 654 C C . GLU A 1 82 ? 7.630 -13.863 -14.828 1.00 94.00 82 GLU A C 1
ATOM 656 O O . GLU A 1 82 ? 7.295 -13.797 -13.646 1.00 94.00 82 GLU A O 1
ATOM 661 N N . GLU A 1 83 ? 8.309 -14.903 -15.322 1.00 90.44 83 GLU A N 1
ATOM 662 C CA . GLU A 1 83 ? 8.608 -16.133 -14.564 1.00 90.44 83 GLU A CA 1
ATOM 663 C C . GLU A 1 83 ? 9.428 -15.874 -13.290 1.00 90.44 83 GLU A C 1
ATOM 665 O O . GLU A 1 83 ? 9.140 -16.453 -12.247 1.00 90.44 83 GLU A O 1
ATOM 670 N N . ASP A 1 84 ? 10.392 -14.955 -13.363 1.00 90.12 84 ASP A N 1
ATOM 671 C CA . ASP A 1 84 ? 11.310 -14.624 -12.267 1.00 90.12 84 ASP A CA 1
ATOM 672 C C . ASP A 1 84 ? 10.834 -13.416 -11.434 1.00 90.12 84 ASP A C 1
ATOM 674 O O . ASP A 1 84 ? 11.640 -12.711 -10.825 1.00 90.12 84 ASP A O 1
ATOM 678 N N . SER A 1 85 ? 9.533 -13.104 -11.452 1.00 93.69 85 SER A N 1
ATOM 679 C CA . SER A 1 85 ? 9.012 -11.913 -10.778 1.00 93.69 85 SER A CA 1
ATOM 680 C C . SER A 1 85 ? 8.993 -12.030 -9.254 1.00 93.69 85 SER A C 1
ATOM 682 O O . SER A 1 85 ? 8.390 -12.941 -8.689 1.00 93.69 85 SER A O 1
ATOM 684 N N . ASP A 1 86 ? 9.517 -11.000 -8.586 1.00 94.88 86 ASP A N 1
ATOM 685 C CA . ASP A 1 86 ? 9.358 -10.762 -7.148 1.00 94.88 86 ASP A CA 1
ATOM 686 C C . ASP A 1 86 ? 7.936 -10.298 -6.768 1.00 94.88 86 ASP A C 1
ATOM 688 O O . ASP A 1 86 ? 7.546 -10.310 -5.600 1.00 94.88 86 ASP A O 1
ATOM 692 N N . GLY A 1 87 ? 7.116 -9.912 -7.750 1.00 95.19 87 GLY A N 1
ATOM 693 C CA . GLY A 1 87 ? 5.782 -9.359 -7.527 1.00 95.19 87 GLY A CA 1
ATOM 694 C C . GLY A 1 87 ? 4.792 -10.341 -6.904 1.00 95.19 87 GLY A C 1
ATOM 695 O O . GLY A 1 87 ? 3.902 -9.917 -6.164 1.00 95.19 87 GLY A O 1
ATOM 696 N N . HIS A 1 88 ? 4.946 -11.643 -7.158 1.00 94.12 88 HIS A N 1
ATOM 697 C CA . HIS A 1 88 ? 4.095 -12.665 -6.550 1.00 94.12 88 HIS A CA 1
ATOM 698 C C . HIS A 1 88 ? 4.315 -12.759 -5.038 1.00 94.12 88 HIS A C 1
ATOM 700 O O . HIS A 1 88 ? 3.349 -12.672 -4.272 1.00 94.12 88 HIS A O 1
ATOM 706 N N . ASP A 1 89 ? 5.571 -12.884 -4.615 1.00 95.44 89 ASP A N 1
ATOM 707 C CA . ASP A 1 89 ? 5.931 -13.021 -3.205 1.00 95.44 89 ASP A CA 1
ATOM 708 C C . ASP A 1 89 ? 5.695 -11.713 -2.442 1.00 95.44 89 ASP A C 1
ATOM 710 O O . ASP A 1 89 ? 5.098 -11.731 -1.361 1.00 95.44 89 ASP A O 1
ATOM 714 N N . ASN A 1 90 ? 6.013 -10.567 -3.056 1.00 97.00 90 ASN A N 1
ATOM 715 C CA . ASN A 1 90 ? 5.721 -9.245 -2.498 1.00 97.00 90 ASN A CA 1
ATOM 716 C C . ASN A 1 90 ? 4.218 -9.047 -2.238 1.00 97.00 90 ASN A C 1
ATOM 718 O O . ASN A 1 90 ? 3.825 -8.650 -1.137 1.00 97.00 90 ASN A O 1
ATOM 722 N N . LEU A 1 91 ? 3.354 -9.373 -3.208 1.00 96.62 91 LEU A N 1
ATOM 723 C CA . LEU A 1 91 ? 1.900 -9.252 -3.050 1.00 96.62 91 LEU A CA 1
ATOM 724 C C . LEU A 1 91 ? 1.366 -10.189 -1.958 1.00 96.62 91 LEU A C 1
ATOM 726 O O . LEU A 1 91 ? 0.568 -9.769 -1.115 1.00 96.62 91 LEU A O 1
ATOM 730 N N . ILE A 1 92 ? 1.788 -11.456 -1.962 1.00 95.81 92 ILE A N 1
ATOM 731 C CA . ILE A 1 92 ? 1.340 -12.443 -0.972 1.00 95.81 92 ILE A CA 1
ATOM 732 C C . ILE A 1 92 ? 1.777 -12.020 0.431 1.00 95.81 92 ILE A C 1
ATOM 734 O O . ILE A 1 92 ? 0.960 -12.029 1.354 1.00 95.81 92 ILE A O 1
ATOM 738 N N . GLY A 1 93 ? 3.034 -11.616 0.602 1.00 96.06 93 GLY A N 1
ATOM 739 C CA . GLY A 1 93 ? 3.557 -11.170 1.885 1.00 96.06 93 GLY A CA 1
ATOM 740 C C . GLY A 1 93 ? 2.874 -9.897 2.387 1.00 96.06 93 GLY A C 1
ATOM 741 O O . GLY A 1 93 ? 2.465 -9.850 3.549 1.00 96.06 93 GLY A O 1
ATOM 742 N N . ALA A 1 94 ? 2.615 -8.921 1.512 1.00 97.44 94 ALA A N 1
ATOM 743 C CA . ALA A 1 94 ? 1.865 -7.718 1.868 1.00 97.44 94 ALA A CA 1
ATOM 744 C C . ALA A 1 94 ? 0.437 -8.044 2.342 1.00 97.44 94 ALA A C 1
ATOM 746 O O . ALA A 1 94 ? -0.006 -7.528 3.371 1.00 97.44 94 ALA A O 1
ATOM 747 N N . LEU A 1 95 ? -0.265 -8.954 1.654 1.00 97.06 95 LEU A N 1
ATOM 748 C CA . LEU A 1 95 ? -1.587 -9.438 2.071 1.00 97.06 95 LEU A CA 1
ATOM 749 C C . LEU A 1 95 ? -1.530 -10.176 3.415 1.00 97.06 95 LEU A C 1
ATOM 751 O O . LEU A 1 95 ? -2.406 -9.988 4.261 1.00 97.06 95 LEU A O 1
ATOM 755 N N . LEU A 1 96 ? -0.505 -11.006 3.635 1.00 95.81 96 LEU A N 1
ATOM 756 C CA . LEU A 1 96 ? -0.310 -11.725 4.895 1.00 95.81 96 LEU A CA 1
ATOM 757 C C . LEU A 1 96 ? -0.083 -10.768 6.066 1.00 95.81 96 LEU A C 1
ATOM 759 O O . LEU A 1 96 ? -0.666 -10.990 7.131 1.00 95.81 96 LEU A O 1
ATOM 763 N N . VAL A 1 97 ? 0.715 -9.716 5.864 1.00 95.25 97 VAL A N 1
ATOM 764 C CA . VAL A 1 97 ? 0.949 -8.660 6.856 1.00 95.25 97 VAL A CA 1
ATOM 765 C C . VAL A 1 97 ? -0.344 -7.890 7.116 1.00 95.25 97 VAL A C 1
ATOM 767 O O . VAL A 1 97 ? -0.777 -7.836 8.264 1.00 95.25 97 VAL A O 1
ATOM 770 N N . ALA A 1 98 ? -1.014 -7.380 6.081 1.00 96.50 98 ALA A N 1
ATOM 771 C CA . ALA A 1 98 ? -2.248 -6.607 6.237 1.00 96.50 98 ALA A CA 1
ATOM 772 C C . ALA A 1 98 ? -3.384 -7.409 6.900 1.00 96.50 98 ALA A C 1
ATOM 774 O O . ALA A 1 98 ? -4.168 -6.860 7.666 1.00 96.50 98 ALA A O 1
ATOM 775 N N . GLY A 1 99 ? -3.483 -8.713 6.626 1.00 94.75 99 GLY A N 1
ATOM 776 C CA . GLY A 1 99 ? -4.568 -9.554 7.134 1.00 94.75 99 GLY A CA 1
ATOM 777 C C . GLY A 1 99 ? -4.313 -10.223 8.488 1.00 94.75 99 GLY A C 1
ATOM 778 O O . GLY A 1 99 ? -5.263 -10.684 9.117 1.00 94.75 99 GLY A O 1
ATOM 779 N N . ASN A 1 100 ? -3.058 -10.335 8.941 1.00 92.19 100 ASN A N 1
ATOM 780 C CA . ASN A 1 100 ? -2.730 -11.059 10.181 1.00 92.19 100 ASN A CA 1
ATOM 781 C C . ASN A 1 100 ? -1.907 -10.254 11.194 1.00 92.19 100 ASN A C 1
ATOM 783 O O . ASN A 1 100 ? -1.880 -10.631 12.369 1.00 92.19 100 ASN A O 1
ATOM 787 N N . CYS A 1 101 ? -1.232 -9.182 10.780 1.00 88.75 101 CYS A N 1
ATOM 788 C CA . CYS A 1 101 ? -0.444 -8.343 11.673 1.00 88.75 101 CYS A CA 1
ATOM 789 C C . CYS A 1 101 ? -1.256 -7.101 12.046 1.00 88.75 101 CYS A C 1
ATOM 791 O O . CYS A 1 101 ? -1.581 -6.279 11.197 1.00 88.75 101 CYS A O 1
ATOM 793 N N . ASN A 1 102 ? -1.558 -6.933 13.335 1.00 87.56 102 ASN A N 1
ATOM 794 C CA . ASN A 1 102 ? -2.220 -5.725 13.828 1.00 87.56 102 ASN A CA 1
ATOM 795 C C . ASN A 1 102 ? -1.200 -4.585 14.000 1.00 87.56 102 ASN A C 1
ATOM 797 O O . ASN A 1 102 ? -0.833 -4.241 15.124 1.00 87.56 102 ASN A O 1
ATOM 801 N N . VAL A 1 103 ? -0.690 -4.070 12.880 1.00 94.50 103 VAL A N 1
ATOM 802 C CA . VAL A 1 103 ? 0.247 -2.940 12.824 1.00 94.50 103 VAL A CA 1
ATOM 803 C C . VAL A 1 103 ? -0.508 -1.736 12.257 1.00 94.50 103 VAL A C 1
ATOM 805 O O . VAL A 1 103 ? -0.661 -1.653 11.043 1.00 94.50 103 VAL A O 1
ATOM 808 N N . PRO A 1 104 ? -1.024 -0.824 13.098 1.00 95.88 104 PRO A N 1
ATOM 809 C CA . PRO A 1 104 ? -1.848 0.303 12.660 1.00 95.88 104 PRO A CA 1
ATOM 810 C C . PRO A 1 104 ? -0.989 1.453 12.105 1.00 95.88 104 PRO A C 1
ATOM 812 O O . PRO A 1 104 ? -1.067 2.589 12.563 1.00 95.88 104 PRO A O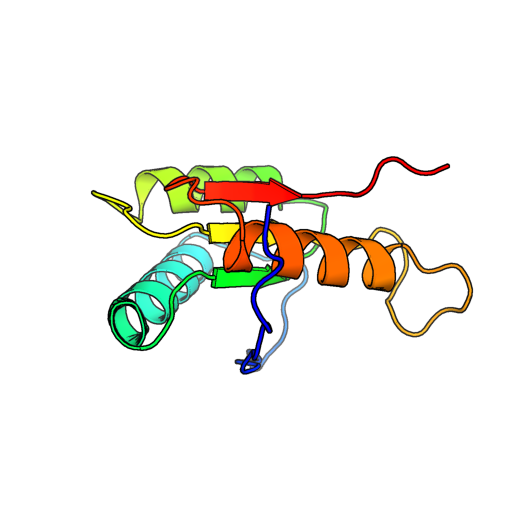 1
ATOM 815 N N . GLU A 1 105 ? -0.134 1.144 11.132 1.00 97.94 105 GLU A N 1
ATOM 816 C CA . GLU A 1 105 ? 0.777 2.086 10.482 1.00 97.94 105 GLU A CA 1
ATOM 817 C C . GLU A 1 105 ? 0.721 1.925 8.958 1.00 97.94 105 GLU A C 1
ATOM 819 O O . GLU A 1 105 ? 0.306 0.885 8.434 1.00 97.94 105 GLU A O 1
ATOM 824 N N . VAL A 1 106 ? 1.172 2.963 8.248 1.00 98.50 106 VAL A N 1
ATOM 825 C CA . VAL A 1 106 ? 1.523 2.837 6.833 1.00 98.50 106 VAL A CA 1
ATOM 826 C C . VAL A 1 106 ? 2.919 2.230 6.756 1.00 98.50 106 VAL A C 1
ATOM 828 O O . VAL A 1 106 ? 3.891 2.829 7.211 1.00 98.50 106 VAL A O 1
ATOM 831 N N . THR A 1 107 ? 3.019 1.035 6.187 1.00 98.12 107 THR A N 1
ATOM 832 C CA . THR A 1 107 ? 4.264 0.260 6.105 1.00 98.12 107 THR A CA 1
ATOM 833 C C . THR A 1 107 ? 4.628 -0.037 4.659 1.00 98.12 107 THR A C 1
ATOM 835 O O . THR A 1 107 ? 3.792 0.061 3.764 1.00 98.12 107 THR A O 1
ATOM 838 N N . VAL A 1 108 ? 5.887 -0.400 4.423 1.00 98.06 108 VAL A N 1
ATOM 839 C CA . VAL A 1 108 ? 6.352 -0.905 3.129 1.00 98.06 108 VAL A CA 1
ATOM 840 C C . VAL A 1 108 ? 6.767 -2.358 3.304 1.00 98.06 108 VAL A C 1
ATOM 842 O O . VAL A 1 108 ? 7.512 -2.669 4.232 1.00 98.06 108 VAL A O 1
ATOM 845 N N . TYR A 1 109 ? 6.293 -3.232 2.418 1.00 97.19 109 TYR A N 1
ATOM 846 C CA . TYR A 1 109 ? 6.686 -4.638 2.380 1.00 97.19 109 TYR A CA 1
ATOM 847 C C . TYR A 1 109 ? 7.345 -4.983 1.043 1.00 97.19 109 TYR A C 1
ATOM 849 O O . TYR A 1 109 ? 6.735 -4.792 -0.011 1.00 97.19 109 TYR A O 1
ATOM 857 N N . PHE A 1 110 ? 8.567 -5.509 1.118 1.00 95.50 110 PHE A N 1
ATOM 858 C CA . PHE A 1 110 ? 9.320 -6.143 0.037 1.00 95.50 110 PHE A CA 1
ATOM 859 C C . PHE A 1 110 ? 9.969 -7.396 0.613 1.00 95.50 110 PHE A C 1
ATOM 861 O O . PHE A 1 110 ? 10.539 -7.336 1.705 1.00 95.50 110 PHE A O 1
ATOM 868 N N . ASP A 1 111 ? 9.853 -8.517 -0.087 1.00 89.25 111 ASP A N 1
ATOM 869 C CA . ASP A 1 111 ? 10.548 -9.735 0.295 1.00 89.25 111 ASP A CA 1
ATOM 870 C C . ASP A 1 111 ? 12.046 -9.611 -0.030 1.00 89.25 111 ASP A C 1
ATOM 872 O O . ASP A 1 111 ? 12.434 -9.035 -1.047 1.00 89.25 111 ASP A O 1
ATOM 876 N N . GLU A 1 112 ? 12.900 -10.114 0.864 1.00 71.25 112 GLU A N 1
ATOM 877 C CA . GLU A 1 112 ? 14.367 -10.001 0.750 1.00 71.25 112 GLU A CA 1
ATOM 878 C C . GLU A 1 112 ? 15.030 -11.294 0.242 1.00 71.25 112 GLU A C 1
ATOM 880 O O . GLU A 1 112 ? 16.256 -11.414 0.272 1.00 71.25 112 GLU A O 1
ATOM 885 N N . ASN A 1 113 ? 14.254 -12.280 -0.217 1.00 57.31 113 ASN A N 1
ATOM 886 C CA . ASN A 1 113 ? 14.800 -13.557 -0.671 1.00 57.31 113 ASN A CA 1
ATOM 887 C C . ASN A 1 113 ? 15.451 -13.424 -2.064 1.00 57.31 113 ASN A C 1
ATOM 889 O O . ASN A 1 113 ? 14.794 -13.604 -3.085 1.00 57.31 113 ASN A O 1
ATOM 893 N N . TYR A 1 114 ? 16.759 -13.144 -2.079 1.00 46.88 114 TYR A N 1
ATOM 894 C CA . TYR A 1 114 ? 17.671 -13.375 -3.210 1.00 46.88 114 TYR A CA 1
ATOM 895 C C . TYR A 1 114 ? 18.604 -14.558 -2.926 1.00 46.88 114 TYR A C 1
ATOM 897 O O . TYR A 1 114 ? 19.142 -14.635 -1.794 1.00 46.88 114 TYR A O 1
#